Protein AF-A0A3C1X5C8-F1 (afdb_monomer)

pLDDT: mean 91.18, std 11.71, range [39.94, 98.19]

Foldseek 3Di:
DPPPPVVVVLCVQCVVLQVCLVVLVLVVSLVSQVVSCVVVVVRDDDLVSLVSSLVSCVVVVVLLSNLVSLVVSCVPPVPPSLLSLLVNLLSQVVQQALVSSVVSLPPRDPPPDDPVSVVSNVVSPVSSVVCVVVVRHGDDRDD

Secondary structure (DSSP, 8-state):
--HHHHHHHHHHHHHHHHHHHHHT-HHHHHHHHHHHHHH-TT----HHHHHHHHHHHHHTT-HHHHHHHHHHHHHH-TTS-HHHHHHHHHHHHHTT-HHHHHHHHTT---TT--HHHHHHHHHHHHHHHHHHHTTPPPPPPP-

Radius of gyration: 16.92 Å; Cα contacts (8 Å, |Δi|>4): 139; chains: 1; bounding box: 48×32×42 Å

Nearest PDB structures (foldseek):
  5l0y-assembly6_F  TM=6.393E-01  e=3.421E-02  Thermochaetoides thermophila DSM 1495
  5l0w-assembly1_B  TM=6.324E-01  e=4.832E-02  Thermochaetoides thermophila
  6sn7-assembly1_D  TM=5.729E-01  e=1.744E-01  Escherichia coli
  7som-assembly1_H  TM=5.817E-01  e=4.454E-01  Chlamydomonas reinhardtii
  7som-assembly1_I  TM=5.672E-01  e=1.319E+00  Chlamydomonas reinhardtii

Mean predicted aligned error: 5.02 Å

Sequence (143 aa):
EEEGRGRSSRSKLLKPINDLIDQGDVLTAADELLTLRLEHSSLRPNEERTRKLALGLLRADAWDQAEIWLQEFIDHYPQENRWARIRLAQLLLQNGRPRAALLQLKGLSTEGLAEGLLKVARKVLQDAQEQRRQGIEDAEPFD

Structure (mmCIF, N/CA/C/O backbone):
data_AF-A0A3C1X5C8-F1
#
_entry.id   AF-A0A3C1X5C8-F1
#
loop_
_atom_site.group_PDB
_atom_site.id
_atom_site.type_symbol
_atom_site.label_atom_id
_atom_site.label_alt_id
_atom_site.label_comp_id
_atom_site.label_asym_id
_atom_site.label_entity_id
_atom_site.label_seq_id
_atom_site.pdbx_PDB_ins_code
_atom_site.Cartn_x
_atom_site.Cartn_y
_atom_site.Cartn_z
_atom_site.occupancy
_atom_site.B_iso_or_equiv
_atom_site.auth_seq_id
_atom_site.auth_comp_id
_atom_site.auth_asym_id
_atom_site.auth_atom_id
_atom_site.pdbx_PDB_model_num
ATOM 1 N N . GLU A 1 1 ? 34.943 14.442 -10.318 1.00 39.94 1 GLU A N 1
ATOM 2 C CA . GLU A 1 1 ? 34.048 14.194 -11.473 1.00 39.94 1 GLU A CA 1
ATOM 3 C C . GLU A 1 1 ? 33.535 12.740 -11.495 1.00 39.94 1 GLU A C 1
ATOM 5 O O . GLU A 1 1 ? 33.720 12.035 -12.479 1.00 39.94 1 GLU A O 1
ATOM 10 N N . GLU A 1 2 ? 32.869 12.259 -10.434 1.00 43.28 2 GLU A N 1
ATOM 11 C CA . GLU A 1 2 ? 32.392 10.854 -10.357 1.00 43.28 2 GLU A CA 1
ATOM 12 C C . GLU A 1 2 ? 30.861 10.684 -10.428 1.00 43.28 2 GLU A C 1
ATOM 14 O O . GLU A 1 2 ? 30.370 9.586 -10.683 1.00 43.28 2 GLU A O 1
ATOM 19 N N . GLU A 1 3 ? 30.074 11.758 -10.312 1.00 45.38 3 GLU A N 1
ATOM 20 C CA . GLU A 1 3 ? 28.602 11.664 -10.266 1.00 45.38 3 GLU A CA 1
ATOM 21 C C . GLU A 1 3 ? 27.940 11.297 -11.612 1.00 45.38 3 GLU A C 1
ATOM 23 O O . GLU A 1 3 ? 26.796 10.833 -11.649 1.00 45.38 3 GLU A O 1
ATOM 28 N N . GLY A 1 4 ? 28.648 11.461 -12.736 1.00 43.66 4 GLY A N 1
ATOM 29 C CA . GLY A 1 4 ? 28.104 11.230 -14.081 1.00 43.66 4 GLY A CA 1
ATOM 30 C C . GLY A 1 4 ? 28.047 9.758 -14.512 1.00 43.66 4 GLY A C 1
ATOM 31 O O . GLY A 1 4 ? 27.119 9.354 -15.217 1.00 43.66 4 GLY A O 1
ATOM 32 N N . ARG A 1 5 ? 29.003 8.923 -14.075 1.00 49.00 5 ARG A N 1
ATOM 33 C CA . ARG A 1 5 ? 29.091 7.512 -14.510 1.00 49.00 5 ARG A CA 1
ATOM 34 C C . ARG A 1 5 ? 28.075 6.611 -13.796 1.00 49.00 5 ARG A C 1
ATOM 36 O O . ARG A 1 5 ? 27.454 5.768 -14.442 1.00 49.00 5 ARG A O 1
ATOM 43 N N . GLY A 1 6 ? 27.832 6.840 -12.502 1.00 55.91 6 GLY A N 1
ATOM 44 C CA . GLY A 1 6 ? 26.876 6.057 -11.704 1.00 55.91 6 GLY A CA 1
ATOM 45 C C . GLY A 1 6 ? 25.410 6.264 -12.108 1.00 55.91 6 GLY A C 1
ATOM 46 O O . GLY A 1 6 ? 24.648 5.301 -12.195 1.00 55.91 6 GLY A O 1
ATOM 47 N N . ARG A 1 7 ? 25.013 7.502 -12.442 1.00 58.03 7 ARG A N 1
ATOM 48 C CA . ARG A 1 7 ? 23.642 7.819 -12.894 1.00 58.03 7 ARG A CA 1
ATOM 49 C C . ARG A 1 7 ? 23.297 7.170 -14.236 1.00 58.03 7 ARG A C 1
ATOM 51 O O . ARG A 1 7 ? 22.191 6.659 -14.397 1.00 58.03 7 ARG A O 1
ATOM 58 N N . SER A 1 8 ? 24.250 7.148 -15.172 1.00 61.81 8 SER A N 1
ATOM 59 C CA . SER A 1 8 ? 24.084 6.496 -16.479 1.00 61.81 8 SER A CA 1
ATOM 60 C C . SER A 1 8 ? 23.922 4.978 -16.343 1.00 61.81 8 SER A C 1
ATOM 62 O O . SER A 1 8 ? 23.053 4.397 -16.988 1.00 61.81 8 SER A O 1
ATOM 64 N N . SER A 1 9 ? 24.689 4.342 -15.450 1.00 79.19 9 SER A N 1
ATOM 65 C CA . SER A 1 9 ? 24.570 2.901 -15.184 1.00 79.19 9 SER A CA 1
ATOM 66 C C . SER A 1 9 ? 23.234 2.546 -14.522 1.00 79.19 9 SER A C 1
ATOM 68 O O . SER A 1 9 ? 22.499 1.695 -15.015 1.00 79.19 9 SER A O 1
ATOM 70 N N . ARG A 1 10 ? 22.841 3.281 -13.474 1.00 80.44 10 ARG A N 1
ATOM 71 C CA . ARG A 1 10 ? 21.569 3.062 -12.767 1.00 80.44 10 ARG A CA 1
ATOM 72 C C . ARG A 1 10 ? 20.350 3.230 -13.673 1.00 80.44 10 ARG A C 1
ATOM 74 O O . ARG A 1 10 ? 19.419 2.437 -13.593 1.00 80.44 10 ARG A O 1
ATOM 81 N N . SER A 1 11 ? 20.353 4.254 -14.527 1.00 83.06 11 SER A N 1
ATOM 82 C CA . SER A 1 11 ? 19.270 4.490 -15.489 1.00 83.06 11 SER A CA 1
ATOM 83 C C . SER A 1 11 ? 19.126 3.329 -16.477 1.00 83.06 11 SER A C 1
ATOM 85 O O . SER A 1 11 ? 18.012 2.897 -16.757 1.00 83.06 11 SER A O 1
ATOM 87 N N . LYS A 1 12 ? 20.248 2.766 -16.949 1.00 90.06 12 LYS A N 1
ATOM 88 C CA . LYS A 1 12 ? 20.245 1.583 -17.823 1.00 90.06 12 LYS A CA 1
ATOM 89 C C . LYS A 1 12 ? 19.713 0.342 -17.110 1.00 90.06 12 LYS A C 1
ATOM 91 O O . LYS A 1 12 ? 18.898 -0.361 -17.691 1.00 90.06 12 LYS A O 1
ATOM 96 N N . LEU A 1 13 ? 20.134 0.114 -15.866 1.00 92.44 13 LEU A N 1
ATOM 97 C CA . LEU A 1 13 ? 19.694 -1.023 -15.050 1.00 92.44 13 LEU A CA 1
ATOM 98 C C . LEU A 1 13 ? 18.200 -0.955 -14.704 1.00 92.44 13 LEU A C 1
ATOM 100 O O . LEU A 1 13 ? 17.520 -1.969 -14.720 1.00 92.44 13 LEU A O 1
ATOM 104 N N . LEU A 1 14 ? 17.669 0.242 -14.437 1.00 93.81 14 LEU A N 1
ATOM 105 C CA . LEU A 1 14 ? 16.242 0.442 -14.161 1.00 93.81 14 LEU A CA 1
ATOM 106 C C . LEU A 1 14 ? 15.368 0.449 -15.412 1.00 93.81 14 LEU A C 1
ATOM 108 O O . LEU A 1 14 ? 14.151 0.404 -15.280 1.00 93.81 14 LEU A O 1
ATOM 112 N N . LYS A 1 15 ? 15.942 0.574 -16.613 1.00 94.88 15 LYS A N 1
ATOM 113 C CA . LYS A 1 15 ? 15.151 0.731 -17.835 1.00 94.88 15 LYS A CA 1
ATOM 114 C C . LYS A 1 15 ? 14.170 -0.436 -18.057 1.00 94.88 15 LYS A C 1
ATOM 116 O O . LYS A 1 15 ? 12.997 -0.127 -18.228 1.00 94.88 15 LYS A O 1
ATOM 121 N N . PRO A 1 16 ? 14.576 -1.719 -17.975 1.00 95.31 16 PRO A N 1
ATOM 122 C CA . PRO A 1 16 ? 13.645 -2.838 -18.148 1.00 95.31 16 PRO A CA 1
ATOM 123 C C . PRO A 1 16 ? 12.508 -2.814 -17.118 1.00 95.31 16 PRO A C 1
ATOM 125 O O . PRO A 1 16 ? 11.342 -2.897 -17.483 1.00 95.31 16 PRO A O 1
ATOM 128 N N . ILE A 1 17 ? 12.843 -2.565 -15.848 1.00 96.75 17 ILE A N 1
ATOM 129 C CA . ILE A 1 17 ? 11.868 -2.444 -14.754 1.00 96.75 17 ILE A CA 1
ATOM 130 C C . ILE A 1 17 ? 10.869 -1.317 -15.020 1.00 96.75 17 ILE A C 1
ATOM 132 O O . ILE A 1 17 ? 9.664 -1.470 -14.848 1.00 96.75 17 ILE A O 1
ATOM 136 N N . ASN A 1 18 ? 11.370 -0.161 -15.448 1.00 96.25 18 ASN A N 1
ATOM 137 C CA . ASN A 1 18 ? 10.543 0.993 -15.762 1.00 96.25 18 ASN A CA 1
ATOM 138 C C . ASN A 1 18 ? 9.593 0.701 -16.928 1.00 96.25 18 ASN A C 1
ATOM 140 O O . ASN A 1 18 ? 8.435 1.103 -16.861 1.00 96.25 18 ASN A O 1
ATOM 144 N N . ASP A 1 19 ? 10.070 -0.003 -17.955 1.00 97.06 19 ASP A N 1
ATOM 145 C CA . ASP A 1 19 ? 9.265 -0.386 -19.112 1.00 97.06 19 ASP A CA 1
ATOM 146 C C . ASP A 1 19 ? 8.141 -1.360 -18.700 1.00 97.06 19 ASP A C 1
ATOM 148 O O . ASP A 1 19 ? 7.007 -1.183 -19.143 1.00 97.06 19 ASP A O 1
ATOM 152 N N . LEU A 1 20 ? 8.408 -2.313 -17.795 1.00 97.81 20 LEU A N 1
ATOM 153 C CA . LEU A 1 20 ? 7.389 -3.207 -17.218 1.00 97.81 20 LEU A CA 1
ATOM 154 C C . LEU A 1 20 ? 6.332 -2.435 -16.411 1.00 97.81 20 LEU A C 1
ATOM 156 O O . LEU A 1 20 ? 5.131 -2.612 -16.622 1.00 97.81 20 LEU A O 1
ATOM 160 N N . ILE A 1 21 ? 6.763 -1.511 -15.541 1.00 96.88 21 ILE A N 1
ATOM 161 C CA . ILE A 1 21 ? 5.854 -0.644 -14.766 1.00 96.88 21 ILE A CA 1
ATOM 162 C C . ILE A 1 21 ? 4.961 0.175 -15.701 1.00 96.88 21 ILE A C 1
ATOM 164 O O . ILE A 1 21 ? 3.756 0.288 -15.469 1.00 96.88 21 ILE A O 1
ATOM 168 N N . ASP A 1 22 ? 5.543 0.763 -16.747 1.00 95.19 22 ASP A N 1
ATOM 169 C CA . ASP A 1 22 ? 4.820 1.610 -17.694 1.00 95.19 22 ASP A CA 1
ATOM 170 C C . ASP A 1 22 ? 3.852 0.786 -18.580 1.00 95.19 22 ASP A C 1
ATOM 172 O O . ASP A 1 22 ? 2.817 1.311 -18.994 1.00 95.19 22 ASP A O 1
ATOM 176 N N . GLN A 1 23 ? 4.120 -0.509 -18.801 1.00 96.25 23 GLN A N 1
ATOM 177 C CA . GLN A 1 23 ? 3.212 -1.465 -19.462 1.00 96.25 23 GLN A CA 1
ATOM 178 C C . GLN A 1 23 ? 2.120 -2.025 -18.534 1.00 96.25 23 GLN A C 1
ATOM 180 O O . GLN A 1 23 ? 1.134 -2.584 -19.013 1.00 96.25 23 GLN A O 1
ATOM 185 N N . GLY A 1 24 ? 2.265 -1.850 -17.219 1.00 95.00 24 GLY A N 1
ATOM 186 C CA . GLY A 1 24 ? 1.343 -2.375 -16.213 1.00 95.00 24 GLY A CA 1
ATOM 187 C C . GLY A 1 24 ? 1.653 -3.800 -15.750 1.00 95.00 24 GLY A C 1
ATOM 188 O O . GLY A 1 24 ? 0.896 -4.329 -14.936 1.00 95.00 24 GLY A O 1
ATOM 189 N N . ASP A 1 25 ? 2.763 -4.396 -16.198 1.00 97.00 25 ASP A N 1
ATOM 190 C CA . ASP A 1 25 ? 3.255 -5.684 -15.699 1.00 97.00 25 ASP A CA 1
ATOM 191 C C . ASP A 1 25 ? 3.998 -5.498 -14.368 1.00 97.00 25 ASP A C 1
ATOM 193 O O . ASP A 1 25 ? 5.221 -5.571 -14.244 1.00 97.00 25 ASP A O 1
ATOM 197 N N . VAL A 1 26 ? 3.218 -5.134 -13.358 1.00 96.94 26 VAL A N 1
ATOM 198 C CA . VAL A 1 26 ? 3.711 -4.710 -12.046 1.00 96.94 26 VAL A CA 1
ATOM 199 C C . VAL A 1 26 ? 4.208 -5.860 -11.179 1.00 96.94 26 VAL A C 1
ATOM 201 O O . VAL A 1 26 ? 5.048 -5.622 -10.316 1.00 96.94 26 VAL A O 1
ATOM 204 N N . LEU A 1 27 ? 3.725 -7.082 -11.413 1.00 97.19 27 LEU A N 1
ATOM 205 C CA . LEU A 1 27 ? 4.177 -8.272 -10.689 1.00 97.19 27 LEU A CA 1
ATOM 206 C C . LEU A 1 27 ? 5.602 -8.618 -11.114 1.00 97.19 27 LEU A C 1
ATOM 208 O O . LEU A 1 27 ? 6.507 -8.646 -10.283 1.00 97.19 27 LEU A O 1
ATOM 212 N N . THR A 1 28 ? 5.832 -8.754 -12.423 1.00 97.44 28 THR A N 1
ATOM 213 C CA . THR A 1 28 ? 7.175 -9.014 -12.945 1.00 97.44 28 THR A CA 1
ATOM 214 C C . THR A 1 28 ? 8.116 -7.848 -12.659 1.00 97.44 28 THR A C 1
ATOM 216 O O . THR A 1 28 ? 9.255 -8.074 -12.258 1.00 97.44 28 THR A O 1
ATOM 219 N N . ALA A 1 29 ? 7.645 -6.599 -12.759 1.00 97.25 29 ALA A N 1
ATOM 220 C CA . ALA A 1 29 ? 8.462 -5.445 -12.388 1.00 97.25 29 ALA A CA 1
ATOM 221 C C . ALA A 1 29 ? 8.952 -5.498 -10.932 1.00 97.25 29 ALA A C 1
ATOM 223 O O . ALA A 1 29 ? 10.104 -5.153 -10.666 1.00 97.25 29 ALA A O 1
ATOM 224 N N . ALA A 1 30 ? 8.090 -5.888 -9.989 1.00 95.88 30 ALA A N 1
ATOM 225 C CA . ALA A 1 30 ? 8.453 -5.983 -8.581 1.00 95.88 30 ALA A CA 1
ATOM 226 C C . ALA A 1 30 ? 9.464 -7.110 -8.329 1.00 95.88 30 ALA A C 1
ATOM 228 O O . ALA A 1 30 ? 10.486 -6.864 -7.684 1.00 95.88 30 ALA A O 1
ATOM 229 N N . ASP A 1 31 ? 9.227 -8.299 -8.887 1.00 95.19 31 ASP A N 1
ATOM 230 C CA . ASP A 1 31 ? 10.111 -9.458 -8.725 1.00 95.19 31 ASP A CA 1
ATOM 231 C C . ASP A 1 31 ? 11.499 -9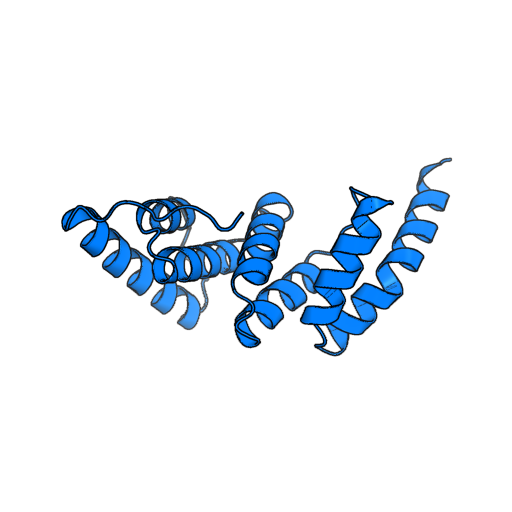.206 -9.340 1.00 95.19 31 ASP A C 1
ATOM 233 O O . ASP A 1 31 ? 12.536 -9.438 -8.704 1.00 95.19 31 ASP A O 1
ATOM 237 N N . GLU A 1 32 ? 11.550 -8.665 -10.561 1.00 95.56 32 GLU A N 1
ATOM 238 C CA . GLU A 1 32 ? 12.816 -8.332 -11.217 1.00 95.56 32 GLU A CA 1
ATOM 239 C C . GLU A 1 32 ? 13.567 -7.222 -10.474 1.00 95.56 32 GLU A C 1
ATOM 241 O O . GLU A 1 32 ? 14.792 -7.271 -10.354 1.00 95.56 32 GLU A O 1
ATOM 246 N N . LEU A 1 33 ? 12.858 -6.231 -9.927 1.00 95.00 33 LEU A N 1
ATOM 247 C CA . LEU A 1 33 ? 13.481 -5.157 -9.161 1.00 95.00 33 LEU A CA 1
ATOM 248 C C . LEU A 1 33 ? 14.058 -5.658 -7.833 1.00 95.00 33 LEU A C 1
ATOM 250 O O . LEU A 1 33 ? 15.152 -5.235 -7.454 1.00 95.00 33 LEU A O 1
ATOM 254 N N . LEU A 1 34 ? 13.368 -6.566 -7.139 1.00 92.12 34 LEU A N 1
ATOM 255 C CA . LEU A 1 34 ? 13.901 -7.231 -5.947 1.00 92.12 34 LEU A CA 1
ATOM 256 C C . LEU A 1 34 ? 15.148 -8.055 -6.283 1.00 92.12 34 LEU A C 1
ATOM 258 O O . LEU A 1 34 ? 16.166 -7.930 -5.603 1.00 92.12 34 LEU A O 1
ATOM 262 N N . THR A 1 35 ? 15.105 -8.815 -7.379 1.00 93.56 35 THR A N 1
ATOM 263 C CA . THR A 1 35 ? 16.249 -9.599 -7.872 1.00 93.56 35 THR A CA 1
ATOM 264 C C . THR A 1 35 ? 17.443 -8.697 -8.174 1.00 93.56 35 THR A C 1
ATOM 266 O O . THR A 1 35 ? 18.555 -8.935 -7.708 1.00 93.56 35 THR A O 1
ATOM 269 N N . LEU A 1 36 ? 17.208 -7.592 -8.881 1.00 93.19 36 LEU A N 1
ATOM 270 C CA . LEU A 1 36 ? 18.240 -6.620 -9.227 1.00 93.19 36 LEU A CA 1
ATOM 271 C C . LEU A 1 36 ? 18.841 -5.942 -7.985 1.00 93.19 36 LEU A C 1
ATOM 273 O O . LEU A 1 36 ? 20.021 -5.584 -7.969 1.00 93.19 36 LEU A O 1
ATOM 277 N N . ARG A 1 37 ? 18.054 -5.779 -6.918 1.00 92.81 37 ARG A N 1
ATOM 278 C CA . ARG A 1 37 ? 18.517 -5.226 -5.639 1.00 92.81 37 ARG A CA 1
ATOM 279 C C . ARG A 1 37 ? 19.417 -6.165 -4.844 1.00 92.81 37 ARG A C 1
ATOM 281 O O . ARG A 1 37 ? 20.137 -5.666 -3.982 1.00 92.81 37 ARG A O 1
ATOM 288 N N . LEU A 1 38 ? 19.447 -7.464 -5.150 1.00 91.56 38 LEU A N 1
ATOM 289 C CA . LEU A 1 38 ? 20.429 -8.381 -4.558 1.00 91.56 38 LEU A CA 1
ATOM 290 C C . LEU A 1 38 ? 21.862 -7.954 -4.905 1.00 91.56 38 LEU A C 1
ATOM 292 O O . LEU A 1 38 ? 22.756 -8.024 -4.066 1.00 91.56 38 LEU A O 1
ATOM 296 N N . GLU A 1 39 ? 22.064 -7.438 -6.119 1.00 91.31 39 GLU A N 1
ATOM 297 C CA . GLU A 1 39 ? 23.357 -6.930 -6.596 1.00 91.31 39 GLU A CA 1
ATOM 298 C C . GLU A 1 39 ? 23.484 -5.406 -6.431 1.00 91.31 39 GLU A C 1
ATOM 300 O O . GLU A 1 39 ? 24.581 -4.855 -6.288 1.00 91.31 39 GLU A O 1
ATOM 305 N N . HIS A 1 40 ? 22.352 -4.696 -6.438 1.00 90.69 40 HIS A N 1
ATOM 306 C CA . HIS A 1 40 ? 22.284 -3.237 -6.402 1.00 90.69 40 HIS A CA 1
ATOM 307 C C . HIS A 1 40 ? 21.275 -2.736 -5.360 1.00 90.69 40 HIS A C 1
ATOM 309 O O . HIS A 1 40 ? 20.257 -2.131 -5.693 1.00 90.69 40 HIS A O 1
ATOM 315 N N . SER A 1 41 ? 21.580 -2.934 -4.078 1.00 86.88 41 SER A N 1
ATOM 316 C CA . SER A 1 41 ? 20.658 -2.719 -2.944 1.00 86.88 41 SER A CA 1
ATOM 317 C C . SER A 1 41 ? 19.978 -1.346 -2.865 1.00 86.88 41 SER A C 1
ATOM 319 O O . SER A 1 41 ? 18.854 -1.238 -2.389 1.00 86.88 41 SER A O 1
ATOM 321 N N . SER A 1 42 ? 20.617 -0.280 -3.356 1.00 86.44 42 SER A N 1
ATOM 322 C CA . SER A 1 42 ? 20.051 1.081 -3.333 1.00 86.44 42 SER A CA 1
ATOM 323 C C . SER A 1 42 ? 19.213 1.437 -4.568 1.00 86.44 42 SER A C 1
ATOM 325 O O . SER A 1 42 ? 18.771 2.586 -4.723 1.00 86.44 42 SER A O 1
ATOM 327 N N . LEU A 1 43 ? 19.064 0.513 -5.518 1.00 91.06 43 LEU A N 1
ATOM 328 C CA . LEU A 1 43 ? 18.399 0.743 -6.794 1.00 91.06 43 LEU A CA 1
ATOM 329 C C . LEU A 1 43 ? 16.892 0.889 -6.575 1.00 91.06 43 LEU A C 1
ATOM 331 O O . LEU A 1 43 ? 16.276 0.119 -5.862 1.00 91.06 43 LEU A O 1
ATOM 335 N N . ARG A 1 44 ? 16.284 1.939 -7.115 1.00 89.81 44 ARG A N 1
ATOM 336 C CA . ARG A 1 44 ? 14.877 2.284 -6.881 1.00 89.81 44 ARG A CA 1
ATOM 337 C C . ARG A 1 44 ? 14.357 3.121 -8.043 1.00 89.81 44 ARG A C 1
ATOM 339 O O . ARG A 1 44 ? 15.127 3.989 -8.494 1.00 89.81 44 ARG A O 1
ATOM 346 N N . PRO A 1 45 ? 13.121 2.880 -8.511 1.00 92.50 45 PRO A N 1
ATOM 347 C CA . PRO A 1 45 ? 12.445 3.742 -9.466 1.00 92.50 45 PRO A CA 1
ATOM 348 C C . PRO A 1 45 ? 12.309 5.172 -8.929 1.00 92.50 45 PRO A C 1
ATOM 350 O O . PRO A 1 45 ? 12.633 5.473 -7.781 1.00 92.50 45 PRO A O 1
ATOM 353 N N . ASN A 1 46 ? 11.883 6.096 -9.784 1.00 92.69 46 ASN A N 1
ATOM 354 C CA . ASN A 1 46 ? 11.517 7.434 -9.325 1.00 92.69 46 AS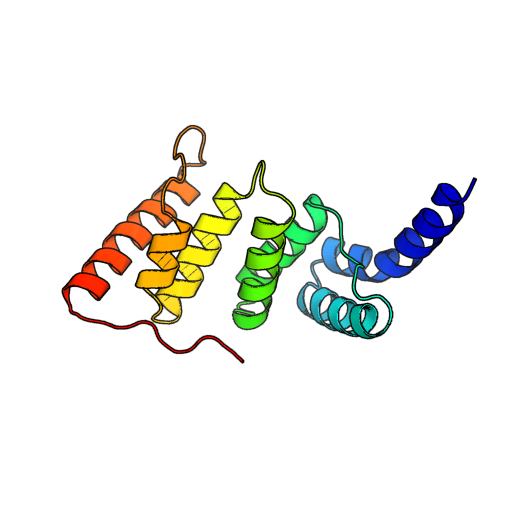N A CA 1
ATOM 355 C C . ASN A 1 46 ? 10.125 7.415 -8.668 1.00 92.69 46 ASN A C 1
ATOM 357 O O . ASN A 1 46 ? 9.397 6.433 -8.775 1.00 92.69 46 ASN A O 1
ATOM 361 N N . GLU A 1 47 ? 9.744 8.525 -8.036 1.00 94.12 47 GLU A N 1
ATOM 362 C CA . GLU A 1 47 ? 8.463 8.653 -7.330 1.00 94.12 47 GLU A CA 1
ATOM 363 C C . GLU A 1 47 ? 7.262 8.236 -8.192 1.00 94.12 47 GLU A C 1
ATOM 365 O O . GLU A 1 47 ? 6.440 7.426 -7.769 1.00 94.12 47 GLU A O 1
ATOM 370 N N . GLU A 1 48 ? 7.177 8.736 -9.428 1.00 94.44 48 GLU A N 1
ATOM 371 C CA . GLU A 1 48 ? 6.069 8.425 -10.335 1.00 94.44 48 GLU A CA 1
ATOM 372 C C . GLU A 1 48 ? 5.940 6.917 -10.588 1.00 94.44 48 GLU A C 1
ATOM 374 O O . GLU A 1 48 ? 4.839 6.366 -10.530 1.00 94.44 48 GLU A O 1
ATOM 379 N N . ARG A 1 49 ? 7.058 6.231 -10.836 1.00 95.50 49 ARG A N 1
ATOM 380 C CA . ARG A 1 49 ? 7.054 4.796 -11.126 1.00 95.50 49 ARG A CA 1
ATOM 381 C C . ARG A 1 49 ? 6.842 3.949 -9.886 1.00 95.50 49 ARG A C 1
ATOM 383 O O . ARG A 1 49 ? 6.070 3.002 -9.960 1.00 95.50 49 ARG A O 1
ATOM 390 N N . THR A 1 50 ? 7.416 4.318 -8.744 1.00 95.69 50 THR A N 1
ATOM 391 C CA . THR A 1 50 ? 7.116 3.653 -7.467 1.00 95.69 50 THR A CA 1
ATOM 392 C C . THR A 1 50 ? 5.626 3.775 -7.138 1.00 95.69 50 THR A C 1
ATOM 394 O O . THR A 1 50 ? 4.999 2.808 -6.712 1.00 95.69 50 THR A O 1
ATOM 397 N N . ARG A 1 51 ? 5.010 4.931 -7.425 1.00 95.94 51 ARG A N 1
ATOM 398 C CA . ARG A 1 51 ? 3.559 5.121 -7.300 1.00 95.94 51 ARG A CA 1
ATOM 399 C C . ARG A 1 51 ? 2.766 4.222 -8.247 1.00 95.94 51 ARG A C 1
ATOM 401 O O . ARG A 1 51 ? 1.801 3.605 -7.802 1.00 95.94 51 ARG A O 1
ATOM 408 N N . LYS A 1 52 ? 3.131 4.160 -9.535 1.00 96.69 52 LYS A N 1
ATOM 409 C CA . LYS A 1 52 ? 2.473 3.274 -10.515 1.00 96.69 52 LYS A CA 1
ATOM 410 C C . LYS A 1 52 ? 2.574 1.809 -10.091 1.00 96.69 52 LYS A C 1
ATOM 412 O O . LYS A 1 52 ? 1.558 1.124 -10.099 1.00 96.69 52 LYS A O 1
ATOM 417 N N . LEU A 1 53 ? 3.760 1.379 -9.662 1.00 97.44 53 LEU A N 1
ATOM 418 C CA . LEU A 1 53 ? 4.031 0.032 -9.169 1.00 97.44 53 LEU A CA 1
ATOM 419 C C . LEU A 1 53 ? 3.138 -0.310 -7.971 1.00 97.44 53 LEU A C 1
ATOM 421 O O . LEU A 1 53 ? 2.322 -1.221 -8.065 1.00 97.44 53 LEU A O 1
ATOM 425 N N . ALA A 1 54 ? 3.193 0.482 -6.895 1.00 96.94 54 ALA A N 1
ATOM 426 C CA . ALA A 1 54 ? 2.393 0.244 -5.691 1.00 96.94 54 ALA A CA 1
ATOM 427 C C . ALA A 1 54 ? 0.878 0.228 -5.976 1.00 96.94 54 ALA A C 1
ATOM 429 O O . ALA A 1 54 ? 0.151 -0.635 -5.488 1.00 96.94 54 ALA A O 1
ATOM 430 N N . LEU A 1 55 ? 0.379 1.162 -6.796 1.00 96.31 55 LEU A N 1
ATOM 431 C CA . LEU A 1 55 ? -1.038 1.195 -7.173 1.00 96.31 55 LEU A CA 1
ATOM 432 C C . LEU A 1 55 ? -1.441 0.033 -8.085 1.00 96.31 55 LEU A C 1
ATOM 434 O O . LEU A 1 55 ? -2.583 -0.414 -8.006 1.00 96.31 55 LEU A O 1
ATOM 438 N N . GLY A 1 56 ? -0.551 -0.421 -8.966 1.00 97.38 56 GLY A N 1
ATOM 439 C CA . GLY A 1 56 ? -0.797 -1.580 -9.813 1.00 97.38 56 GLY A CA 1
ATOM 440 C C . GLY A 1 56 ? -0.857 -2.864 -8.995 1.00 97.38 56 GLY A C 1
ATOM 441 O O . GLY A 1 56 ? -1.796 -3.631 -9.170 1.00 97.38 56 GLY A O 1
ATOM 442 N N . LEU A 1 57 ? 0.069 -3.056 -8.053 1.00 97.44 57 LEU A N 1
ATOM 443 C CA . LEU A 1 57 ? 0.079 -4.218 -7.158 1.00 97.44 57 LEU A CA 1
ATOM 444 C C . LEU A 1 57 ? -1.202 -4.305 -6.321 1.00 97.44 57 LEU A C 1
ATOM 446 O O . LEU A 1 57 ? -1.798 -5.372 -6.224 1.00 97.44 57 LEU A O 1
ATOM 450 N N . LEU A 1 58 ? -1.700 -3.167 -5.821 1.00 95.69 58 LEU A N 1
ATOM 451 C CA . LEU A 1 58 ? -3.008 -3.098 -5.154 1.00 95.69 58 LEU A CA 1
ATOM 452 C C . LEU A 1 58 ? -4.185 -3.497 -6.058 1.00 95.69 58 LEU A C 1
ATOM 454 O O . LEU A 1 58 ? -5.202 -3.949 -5.552 1.00 95.69 58 LEU A O 1
ATOM 458 N N . ARG A 1 59 ? -4.104 -3.254 -7.372 1.00 96.00 59 ARG A N 1
ATOM 459 C CA . ARG A 1 59 ? -5.158 -3.635 -8.334 1.00 96.00 59 ARG A CA 1
ATOM 460 C C . ARG A 1 59 ? -5.053 -5.091 -8.770 1.00 96.00 59 ARG A C 1
ATOM 462 O O . ARG A 1 59 ? -6.047 -5.646 -9.216 1.00 96.00 59 ARG A O 1
ATOM 469 N N . ALA A 1 60 ? -3.851 -5.651 -8.700 1.00 96.00 60 ALA A N 1
ATOM 470 C CA . ALA A 1 60 ? -3.564 -7.046 -8.991 1.00 96.00 60 ALA A CA 1
ATOM 471 C C . ALA A 1 60 ? -3.779 -7.955 -7.768 1.00 96.00 60 ALA A C 1
ATOM 473 O O . ALA A 1 60 ? -3.431 -9.129 -7.830 1.00 96.00 60 ALA A O 1
ATOM 474 N N . ASP A 1 61 ? -4.302 -7.411 -6.662 1.00 95.38 61 ASP A N 1
ATOM 475 C CA . ASP A 1 61 ? -4.495 -8.102 -5.384 1.00 95.38 61 ASP A CA 1
ATOM 476 C C . ASP A 1 61 ? -3.205 -8.750 -4.825 1.00 95.38 61 ASP A C 1
ATOM 478 O O . ASP A 1 61 ? -3.248 -9.689 -4.033 1.00 95.38 61 ASP A O 1
ATOM 482 N N . ALA A 1 62 ? -2.035 -8.226 -5.209 1.00 95.25 62 ALA A N 1
ATOM 483 C CA . ALA A 1 62 ? -0.727 -8.669 -4.726 1.00 95.25 62 ALA A CA 1
ATOM 484 C C . ALA A 1 62 ? -0.381 -7.961 -3.413 1.00 95.25 62 ALA A C 1
ATOM 486 O O . ALA A 1 62 ? 0.480 -7.081 -3.365 1.00 95.25 62 ALA A O 1
ATOM 487 N N . TRP A 1 63 ? -1.118 -8.310 -2.360 1.00 93.75 63 TRP A N 1
ATOM 488 C CA . TRP A 1 63 ? -1.138 -7.605 -1.077 1.00 93.75 63 TRP A CA 1
ATOM 489 C C . TRP A 1 63 ? 0.231 -7.486 -0.411 1.00 93.75 63 TRP A C 1
ATOM 491 O O . TRP A 1 63 ? 0.616 -6.378 -0.044 1.00 93.75 63 TRP A O 1
ATOM 501 N N . ASP A 1 64 ? 0.985 -8.579 -0.330 1.00 92.25 64 ASP A N 1
ATOM 502 C CA . ASP A 1 64 ? 2.280 -8.609 0.362 1.00 92.25 64 ASP A CA 1
ATOM 503 C C . ASP A 1 64 ? 3.284 -7.673 -0.322 1.00 92.25 64 ASP A C 1
ATOM 505 O O . ASP A 1 64 ? 3.914 -6.819 0.304 1.00 92.25 64 ASP A O 1
ATOM 509 N N . GLN A 1 65 ? 3.355 -7.744 -1.654 1.00 94.12 65 GLN A N 1
ATOM 510 C CA . GLN A 1 65 ? 4.203 -6.847 -2.431 1.00 94.12 65 GLN A CA 1
ATOM 511 C C . GLN A 1 65 ? 3.695 -5.401 -2.364 1.00 94.12 65 GLN A C 1
ATOM 513 O O . GLN A 1 65 ? 4.486 -4.469 -2.214 1.00 94.12 65 GLN A O 1
ATOM 518 N N . ALA A 1 66 ? 2.380 -5.184 -2.452 1.00 96.56 66 ALA A N 1
ATOM 519 C CA . ALA A 1 66 ? 1.797 -3.852 -2.354 1.00 96.56 66 ALA A CA 1
ATOM 520 C C . ALA A 1 66 ? 2.141 -3.184 -1.017 1.00 96.56 66 ALA A C 1
ATOM 522 O O . ALA A 1 66 ? 2.447 -1.993 -1.000 1.00 96.56 66 ALA A O 1
ATOM 523 N N . GLU A 1 67 ? 2.132 -3.935 0.084 1.00 96.06 67 GLU A N 1
ATOM 524 C CA . GLU A 1 67 ? 2.539 -3.446 1.399 1.00 96.06 67 GLU A CA 1
ATOM 525 C C . GLU A 1 67 ? 3.985 -2.945 1.399 1.00 96.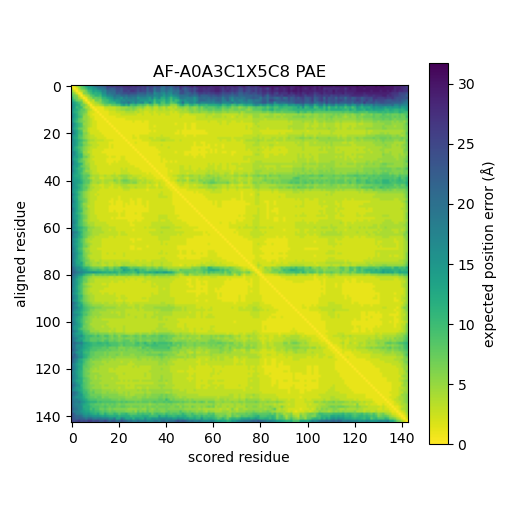06 67 GLU A C 1
ATOM 527 O O . GLU A 1 67 ? 4.225 -1.792 1.771 1.00 96.06 67 GLU A O 1
ATOM 532 N N . ILE A 1 68 ? 4.919 -3.765 0.902 1.00 94.19 68 ILE A N 1
ATOM 533 C CA . ILE A 1 68 ? 6.344 -3.421 0.787 1.00 94.19 68 IL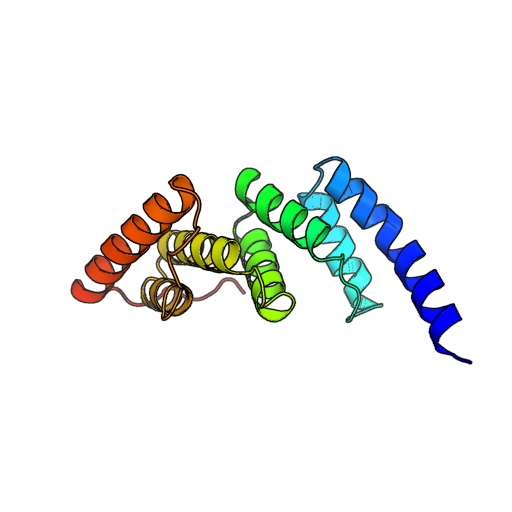E A CA 1
ATOM 534 C C . ILE A 1 68 ? 6.515 -2.122 -0.007 1.00 94.19 68 ILE A C 1
ATOM 536 O O . ILE A 1 68 ? 7.172 -1.181 0.444 1.00 94.19 68 ILE A O 1
ATOM 540 N N . TRP A 1 69 ? 5.880 -2.032 -1.177 1.00 95.69 69 TRP A N 1
ATOM 541 C CA . TRP A 1 69 ? 6.041 -0.886 -2.073 1.00 95.69 69 TRP A CA 1
ATOM 542 C C . TRP A 1 69 ? 5.339 0.383 -1.578 1.00 95.69 69 TRP A C 1
ATOM 544 O O . TRP A 1 69 ? 5.820 1.490 -1.834 1.00 95.69 69 TRP A O 1
ATOM 554 N N . LEU A 1 70 ? 4.228 0.261 -0.847 1.00 97.00 70 LEU A N 1
ATOM 555 C CA . LEU A 1 70 ? 3.592 1.396 -0.175 1.00 97.00 70 LEU A CA 1
ATOM 556 C C . LEU A 1 70 ? 4.469 1.929 0.959 1.00 97.00 70 LEU A C 1
ATOM 558 O O . LEU A 1 70 ? 4.616 3.148 1.076 1.00 97.00 70 LEU A O 1
ATOM 562 N N . GLN A 1 71 ? 5.056 1.041 1.764 1.00 95.31 71 GLN A N 1
ATOM 563 C CA . GLN A 1 71 ? 5.965 1.419 2.842 1.00 95.31 71 GLN A CA 1
ATOM 564 C C . GLN A 1 71 ? 7.214 2.109 2.277 1.00 95.31 71 GLN A C 1
ATOM 566 O O . GLN A 1 71 ? 7.539 3.223 2.686 1.00 95.31 71 GLN A O 1
ATOM 571 N N . GLU A 1 72 ?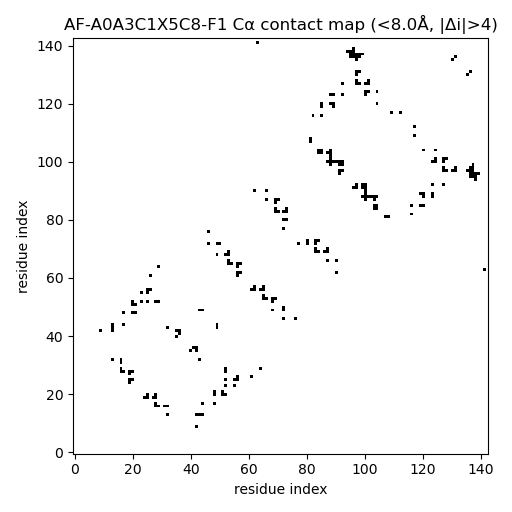 7.825 1.540 1.235 1.00 94.06 72 GLU A N 1
ATOM 572 C CA . GLU A 1 72 ? 8.963 2.163 0.556 1.00 94.06 72 GLU A CA 1
ATOM 573 C C . GLU A 1 72 ? 8.615 3.552 -0.004 1.00 94.06 72 GLU A C 1
ATOM 575 O O . GLU A 1 72 ? 9.403 4.497 0.112 1.00 94.06 72 GLU A O 1
ATOM 580 N N . PHE A 1 73 ? 7.420 3.710 -0.586 1.00 95.94 73 PHE A N 1
ATOM 581 C CA . PHE A 1 73 ? 6.974 5.009 -1.077 1.00 95.94 73 PHE A CA 1
ATOM 582 C C . PHE A 1 73 ? 6.891 6.041 0.057 1.00 95.94 73 PHE A C 1
ATOM 584 O O . PHE A 1 73 ? 7.331 7.182 -0.101 1.00 95.94 73 PHE A O 1
ATOM 591 N N . ILE A 1 74 ? 6.334 5.648 1.204 1.00 95.38 74 ILE A N 1
ATOM 592 C CA . ILE A 1 74 ? 6.177 6.513 2.378 1.00 95.38 74 ILE A CA 1
ATOM 593 C C . ILE A 1 74 ? 7.534 6.965 2.914 1.00 95.38 74 ILE A C 1
ATOM 595 O O . ILE A 1 74 ? 7.691 8.155 3.207 1.00 95.38 74 ILE A O 1
ATOM 599 N N . ASP A 1 75 ? 8.493 6.043 2.989 1.00 93.75 75 ASP A N 1
ATOM 600 C CA . ASP A 1 75 ? 9.817 6.275 3.567 1.00 93.75 75 ASP A CA 1
ATOM 601 C C . ASP A 1 75 ? 10.719 7.128 2.668 1.00 93.75 75 ASP A C 1
ATOM 603 O O . ASP A 1 75 ? 11.589 7.858 3.153 1.00 93.75 75 ASP A O 1
ATOM 607 N N . HIS A 1 76 ? 10.526 7.068 1.348 1.00 92.06 76 HIS A N 1
ATOM 608 C CA . HIS A 1 76 ? 11.394 7.754 0.388 1.00 92.06 76 HIS A CA 1
ATOM 609 C C . HIS A 1 76 ? 10.788 8.997 -0.268 1.00 92.06 76 HIS A C 1
ATOM 611 O O . HIS A 1 76 ? 11.551 9.831 -0.761 1.00 92.06 76 HIS A O 1
ATOM 617 N N . TYR A 1 77 ? 9.463 9.170 -0.235 1.00 90.75 77 TYR A N 1
ATOM 618 C CA . TYR A 1 77 ? 8.771 10.312 -0.848 1.00 90.75 77 TYR A CA 1
ATOM 619 C C . TYR A 1 77 ? 7.811 10.997 0.143 1.00 90.75 77 TYR A C 1
ATOM 621 O O . TYR A 1 77 ? 6.592 10.996 -0.047 1.00 90.75 77 TYR A O 1
ATOM 629 N N . PRO A 1 78 ? 8.328 11.627 1.217 1.00 84.12 78 PRO A N 1
ATOM 630 C CA . PRO A 1 78 ? 7.504 12.110 2.327 1.00 84.12 78 PRO A CA 1
ATOM 631 C C . PRO A 1 78 ? 6.584 13.289 1.982 1.00 84.12 78 PRO A C 1
ATOM 633 O O . PRO A 1 78 ? 5.639 13.556 2.721 1.00 84.12 78 PRO A O 1
ATOM 636 N N . GLN A 1 79 ? 6.845 14.005 0.884 1.00 81.50 79 GLN A N 1
ATOM 637 C CA . GLN A 1 79 ? 6.100 15.219 0.536 1.00 81.50 79 GLN A CA 1
ATOM 638 C C . GLN A 1 79 ? 4.672 14.921 0.048 1.00 81.50 79 GLN A C 1
ATOM 640 O O . GLN A 1 79 ? 3.753 15.662 0.383 1.00 81.50 79 GLN A O 1
ATOM 645 N N . GLU A 1 80 ? 4.456 13.808 -0.663 1.00 80.31 80 GLU A N 1
ATOM 646 C CA . GLU A 1 80 ? 3.147 13.435 -1.228 1.00 80.31 80 GLU A CA 1
ATOM 647 C C . GLU A 1 80 ? 2.745 11.983 -0.904 1.00 80.31 80 GLU A C 1
ATOM 649 O O . GLU A 1 80 ? 2.080 11.295 -1.682 1.00 80.31 80 GLU A O 1
ATOM 654 N N . ASN A 1 81 ? 3.096 11.498 0.291 1.00 92.19 81 ASN A N 1
ATOM 655 C CA . ASN A 1 81 ? 2.787 10.127 0.716 1.00 92.19 81 ASN A CA 1
ATOM 656 C C . ASN A 1 81 ? 1.389 9.930 1.327 1.00 92.19 81 ASN A C 1
ATOM 658 O O . ASN A 1 81 ? 1.043 8.811 1.699 1.00 92.19 81 ASN A O 1
ATOM 662 N N . ARG A 1 82 ? 0.552 10.975 1.422 1.00 94.56 82 ARG A N 1
ATOM 663 C CA . ARG A 1 82 ? -0.776 10.891 2.071 1.00 94.56 82 ARG A CA 1
ATOM 664 C C . ARG A 1 82 ? -1.650 9.787 1.476 1.00 94.56 82 ARG A C 1
ATOM 666 O O . ARG A 1 82 ? -2.281 9.032 2.209 1.00 94.56 82 ARG A O 1
ATOM 673 N N . TRP A 1 83 ? -1.670 9.669 0.148 1.00 95.06 83 TRP A N 1
ATOM 674 C CA . TRP A 1 83 ? -2.425 8.613 -0.529 1.00 95.06 83 TRP A CA 1
ATOM 675 C C . TRP A 1 83 ? -1.874 7.219 -0.185 1.00 95.06 83 TRP A C 1
ATOM 677 O O . TRP A 1 83 ? -2.665 6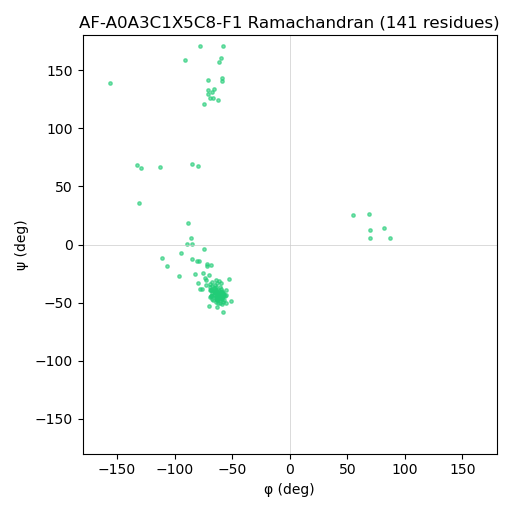.306 0.042 1.00 95.06 83 TRP A O 1
ATOM 687 N N . ALA A 1 84 ? -0.547 7.071 -0.104 1.00 96.94 84 ALA A N 1
ATOM 688 C CA . ALA A 1 84 ? 0.118 5.809 0.201 1.00 96.94 84 ALA A CA 1
ATOM 689 C C . ALA A 1 84 ? -0.158 5.393 1.647 1.00 96.94 84 ALA A C 1
ATOM 691 O O . ALA A 1 84 ? -0.575 4.267 1.879 1.00 96.94 84 ALA A O 1
ATOM 692 N N . ARG A 1 85 ? -0.070 6.330 2.602 1.00 97.44 85 ARG A N 1
ATOM 693 C CA . ARG A 1 85 ? -0.427 6.105 4.013 1.00 97.44 85 ARG A CA 1
ATOM 694 C C . ARG A 1 85 ? -1.873 5.639 4.178 1.00 97.44 85 ARG A C 1
ATOM 696 O O . ARG A 1 85 ? -2.130 4.709 4.930 1.00 97.44 85 ARG A O 1
ATOM 703 N N . ILE A 1 86 ? -2.821 6.245 3.455 1.00 97.69 86 ILE A N 1
ATOM 704 C CA . ILE A 1 86 ? -4.237 5.836 3.495 1.00 97.69 86 ILE A CA 1
ATOM 705 C C . ILE A 1 86 ? -4.425 4.427 2.922 1.00 97.69 86 ILE A C 1
ATOM 707 O O . ILE A 1 86 ? -5.165 3.630 3.497 1.00 97.69 86 ILE A O 1
ATOM 711 N N . ARG A 1 87 ? -3.773 4.108 1.798 1.00 97.50 87 ARG A N 1
ATOM 712 C CA . ARG A 1 87 ? -3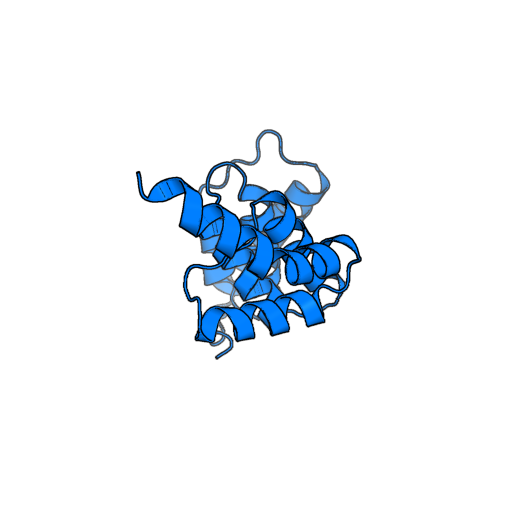.860 2.775 1.183 1.00 97.50 87 ARG A CA 1
ATOM 713 C C . ARG A 1 87 ? -3.175 1.703 2.019 1.00 97.50 87 ARG A C 1
ATOM 715 O O . ARG A 1 87 ? -3.743 0.631 2.176 1.00 97.50 87 ARG A O 1
ATOM 722 N N . LEU A 1 88 ? -2.030 2.018 2.614 1.00 97.88 88 LEU A N 1
ATOM 723 C CA . LEU A 1 88 ? -1.350 1.131 3.546 1.00 97.88 88 LEU A CA 1
ATOM 724 C C . LEU A 1 88 ? -2.216 0.892 4.783 1.00 97.88 88 LEU A C 1
ATOM 726 O O . LEU A 1 88 ? -2.417 -0.249 5.166 1.00 97.88 88 LEU A O 1
ATOM 730 N N . ALA A 1 89 ? -2.824 1.934 5.356 1.00 97.94 89 ALA A N 1
ATOM 731 C CA . ALA A 1 89 ? -3.758 1.773 6.469 1.00 97.94 89 ALA A CA 1
ATOM 732 C C . ALA A 1 89 ? -4.939 0.855 6.116 1.00 97.94 89 ALA A C 1
ATOM 734 O O . ALA A 1 89 ? -5.337 0.018 6.922 1.00 97.94 89 ALA A O 1
ATOM 735 N N . GLN A 1 90 ? -5.493 1.006 4.908 1.00 97.75 90 GLN A N 1
ATOM 736 C CA . GLN A 1 90 ? -6.558 0.140 4.410 1.00 97.75 90 GLN A CA 1
ATOM 737 C C . GLN A 1 90 ? -6.102 -1.321 4.333 1.00 97.75 90 GLN A C 1
ATOM 739 O O . GLN A 1 90 ? -6.810 -2.195 4.825 1.00 97.75 90 GLN A O 1
ATOM 744 N N . LEU A 1 91 ? -4.926 -1.562 3.754 1.00 97.12 91 LEU A N 1
ATOM 745 C CA . LEU A 1 91 ? -4.348 -2.893 3.600 1.00 97.12 91 LEU A CA 1
ATOM 746 C C . LEU A 1 91 ? -4.049 -3.549 4.956 1.00 97.12 91 LEU A C 1
ATOM 748 O O . LEU A 1 91 ? -4.472 -4.671 5.214 1.00 97.12 91 LEU A O 1
ATOM 752 N N . LEU A 1 92 ? -3.403 -2.818 5.868 1.00 97.06 92 LEU A N 1
ATOM 753 C CA . LEU A 1 92 ? -3.111 -3.275 7.229 1.00 97.06 92 LEU A CA 1
ATOM 754 C C . LEU A 1 92 ? -4.389 -3.687 7.968 1.00 97.06 92 LEU A C 1
ATOM 756 O O . LEU A 1 92 ? -4.432 -4.742 8.594 1.00 97.06 92 LEU A O 1
ATOM 760 N N . LEU A 1 93 ? -5.452 -2.888 7.857 1.00 96.94 93 LEU A N 1
ATOM 761 C CA . LEU A 1 93 ? -6.735 -3.205 8.478 1.00 96.94 93 LEU A CA 1
ATOM 762 C C . LEU A 1 93 ? -7.380 -4.463 7.877 1.00 96.94 93 LEU A C 1
ATOM 764 O O . LEU A 1 93 ? -7.921 -5.276 8.624 1.00 96.94 93 LEU A O 1
ATOM 768 N N . GLN A 1 94 ? -7.323 -4.636 6.552 1.00 94.69 94 GLN A N 1
ATOM 769 C CA . GLN A 1 94 ? -7.799 -5.858 5.886 1.00 94.69 94 GLN A CA 1
ATOM 770 C C . GLN A 1 94 ? -7.048 -7.098 6.380 1.00 94.69 94 GLN A C 1
ATOM 772 O O . GLN A 1 94 ? -7.648 -8.157 6.533 1.00 94.69 94 GLN A O 1
ATOM 777 N N . ASN A 1 95 ? -5.773 -6.923 6.716 1.00 93.38 95 ASN A N 1
ATOM 778 C CA . ASN A 1 95 ? -4.894 -7.958 7.245 1.00 93.38 95 ASN A CA 1
ATOM 779 C C . ASN A 1 95 ? -4.958 -8.083 8.778 1.00 93.38 95 ASN A C 1
ATOM 781 O O . ASN A 1 95 ? -4.043 -8.626 9.386 1.00 93.38 95 ASN A O 1
ATOM 785 N N . GLY A 1 96 ? -6.006 -7.558 9.424 1.00 95.06 96 GLY A N 1
ATOM 786 C CA . GLY A 1 96 ? -6.210 -7.710 10.867 1.00 95.06 96 GLY A CA 1
ATOM 787 C C . GLY A 1 96 ? -5.198 -6.952 11.729 1.00 95.06 96 GLY A C 1
ATOM 788 O O . GLY A 1 96 ? -4.944 -7.353 12.860 1.00 95.06 96 GLY A O 1
ATOM 789 N N . ARG A 1 97 ? -4.609 -5.863 11.219 1.00 97.00 97 ARG A N 1
ATOM 790 C CA . ARG A 1 97 ? -3.640 -5.015 11.939 1.00 97.00 97 ARG A CA 1
ATOM 791 C C . ARG A 1 97 ? -4.203 -3.613 12.218 1.00 97.00 97 ARG A C 1
ATOM 793 O O . ARG A 1 97 ? -3.748 -2.621 11.631 1.00 97.00 97 ARG A O 1
ATOM 800 N N . PRO A 1 98 ? -5.236 -3.489 13.078 1.00 97.31 98 PRO A N 1
ATOM 801 C CA . PRO A 1 98 ? -5.916 -2.221 13.331 1.00 97.31 98 PRO A CA 1
ATOM 802 C C . PRO A 1 98 ? -5.028 -1.155 13.993 1.00 97.31 98 PRO A C 1
ATOM 804 O O . PRO A 1 98 ? -5.175 0.031 13.687 1.00 97.31 98 PRO A O 1
ATOM 807 N N . ARG A 1 99 ? -4.098 -1.511 14.889 1.00 96.81 99 ARG A N 1
ATOM 808 C CA . ARG A 1 99 ? -3.203 -0.535 15.538 1.00 96.81 99 ARG A CA 1
ATOM 809 C C . ARG A 1 99 ? -2.217 0.028 14.516 1.00 96.81 99 ARG A C 1
ATOM 811 O O . ARG A 1 99 ? -2.081 1.252 14.441 1.00 96.81 99 ARG A O 1
ATOM 818 N N . ALA A 1 100 ? -1.610 -0.819 13.687 1.00 96.69 100 ALA A N 1
ATOM 819 C CA . ALA A 1 100 ? -0.754 -0.393 12.584 1.00 96.69 100 ALA A CA 1
ATOM 820 C C . ALA A 1 100 ? -1.508 0.513 11.592 1.00 96.69 100 ALA A C 1
ATOM 822 O O . ALA A 1 100 ? -1.010 1.582 11.228 1.00 96.69 100 ALA A O 1
ATOM 823 N N . ALA A 1 101 ? -2.749 0.164 11.234 1.00 97.44 101 ALA A N 1
ATOM 824 C CA . ALA A 1 101 ? -3.590 1.005 10.381 1.00 97.44 101 ALA A CA 1
ATOM 825 C C . ALA A 1 101 ? -3.816 2.409 10.978 1.00 97.44 101 ALA A C 1
ATOM 827 O O . ALA A 1 101 ? -3.672 3.424 10.289 1.00 97.44 101 ALA A O 1
ATOM 828 N N . LEU A 1 102 ? -4.110 2.496 12.281 1.00 97.44 102 LEU A N 1
ATOM 829 C CA . LEU A 1 102 ? -4.278 3.775 12.979 1.00 97.44 102 LEU A CA 1
ATOM 830 C C . LEU A 1 102 ? -2.988 4.602 13.021 1.00 97.44 102 LEU A C 1
ATOM 832 O O . LEU A 1 102 ? -3.051 5.829 12.906 1.00 97.44 102 LEU A O 1
ATOM 836 N N . LEU A 1 103 ? -1.824 3.961 13.168 1.00 96.81 103 LEU A N 1
ATOM 837 C CA . LEU A 1 103 ? -0.532 4.652 13.129 1.00 96.81 103 LEU A CA 1
ATOM 838 C C . LEU A 1 103 ? -0.303 5.321 11.772 1.00 96.81 103 LEU A C 1
ATOM 840 O O . LEU A 1 103 ? 0.097 6.486 11.729 1.00 96.81 103 LEU A O 1
ATOM 844 N N . GLN A 1 104 ? -0.651 4.644 10.677 1.00 96.75 104 GLN A N 1
ATOM 845 C CA . GLN A 1 104 ? -0.518 5.212 9.337 1.00 96.75 104 GLN A CA 1
ATOM 846 C C . GLN A 1 104 ? -1.399 6.448 9.126 1.00 96.75 104 GLN A C 1
ATOM 848 O O . GLN A 1 104 ? -0.969 7.392 8.464 1.00 96.75 104 GLN A O 1
ATOM 853 N N . LEU A 1 105 ? -2.582 6.516 9.743 1.00 96.25 105 LEU A N 1
ATOM 854 C CA . LEU A 1 105 ? -3.477 7.680 9.647 1.00 96.25 105 LEU A CA 1
ATOM 855 C C . LEU A 1 105 ? -3.159 8.801 10.653 1.00 96.25 105 LEU A C 1
ATOM 857 O O . LEU A 1 105 ? -3.670 9.917 10.522 1.00 96.25 105 LEU A O 1
ATOM 861 N N . LYS A 1 106 ? -2.315 8.545 11.658 1.00 95.12 106 LYS A N 1
ATOM 862 C CA . LYS A 1 106 ? -2.018 9.513 12.721 1.00 95.12 106 LYS A CA 1
ATOM 863 C C . LYS A 1 106 ? -1.359 10.779 12.162 1.00 95.12 106 LYS A C 1
ATOM 865 O O . LYS A 1 106 ? -0.311 10.726 11.519 1.00 95.12 106 LYS A O 1
ATOM 870 N N . GLY A 1 107 ? -1.962 11.935 12.447 1.00 91.38 107 GLY A N 1
ATOM 871 C CA . GLY A 1 107 ? -1.446 13.243 12.026 1.00 91.38 107 GLY A CA 1
ATOM 872 C C . GLY A 1 107 ? -1.543 13.513 10.520 1.00 91.38 107 GLY A C 1
ATOM 873 O O . GLY A 1 107 ? -0.928 14.458 10.036 1.00 91.38 107 GLY A O 1
ATOM 874 N N . LEU A 1 108 ? -2.283 12.694 9.766 1.00 92.44 108 LEU A N 1
ATOM 875 C CA . LEU A 1 108 ? -2.473 12.889 8.333 1.00 92.44 108 LEU A CA 1
ATOM 876 C C . LEU A 1 108 ? -3.451 14.048 8.078 1.00 92.44 108 LEU A C 1
ATOM 878 O O . LEU A 1 108 ? -4.601 14.003 8.515 1.00 92.44 108 LEU A O 1
ATOM 882 N N . SER A 1 109 ? -3.005 15.081 7.355 1.00 90.62 109 SER A N 1
ATOM 883 C CA . SER A 1 109 ? -3.889 16.177 6.938 1.00 90.62 109 SER A CA 1
ATOM 884 C C . SER A 1 109 ? -4.869 15.707 5.863 1.00 90.62 109 SER A C 1
ATOM 886 O O . SER A 1 109 ? -4.475 15.073 4.881 1.00 90.62 109 SER A O 1
ATOM 888 N N . THR A 1 110 ? -6.145 16.047 6.048 1.00 87.88 110 THR A N 1
ATOM 889 C CA . THR A 1 110 ? -7.230 15.715 5.111 1.00 87.88 110 THR A CA 1
ATOM 890 C C . THR A 1 110 ? -7.524 16.824 4.102 1.00 87.88 110 THR A C 1
ATOM 892 O O . THR A 1 110 ? -8.288 16.611 3.161 1.00 87.88 110 THR A O 1
ATOM 895 N N . GLU A 1 111 ? -6.901 17.990 4.265 1.00 90.38 111 GLU A N 1
ATOM 896 C CA . GLU A 1 111 ? -7.073 19.131 3.375 1.00 90.38 111 GLU A CA 1
ATOM 897 C C . GLU A 1 111 ? -6.519 18.828 1.975 1.00 90.38 111 GLU A C 1
ATOM 899 O O . GLU A 1 111 ? -5.430 18.267 1.818 1.00 90.38 111 GLU A O 1
ATOM 904 N N . GLY A 1 112 ? -7.296 19.168 0.943 1.00 89.38 112 GLY A N 1
ATOM 905 C CA . GLY A 1 112 ? -6.927 18.940 -0.456 1.00 89.38 112 GLY A CA 1
ATOM 906 C C . GLY A 1 112 ? -6.905 17.470 -0.896 1.00 89.38 112 GLY A C 1
ATOM 907 O O . GLY A 1 112 ? -6.507 17.188 -2.025 1.00 89.38 112 GLY A O 1
ATOM 908 N N . LEU A 1 113 ? -7.327 16.518 -0.052 1.00 90.88 113 LEU A N 1
ATOM 909 C CA . LEU A 1 113 ? -7.469 15.124 -0.472 1.00 90.88 113 LEU A CA 1
ATOM 910 C C . LEU A 1 113 ? -8.648 14.950 -1.431 1.00 90.88 113 LEU A C 1
ATOM 912 O O . LEU A 1 113 ? -9.733 15.489 -1.222 1.00 90.88 113 LEU A O 1
ATOM 916 N N . ALA A 1 114 ? -8.458 14.094 -2.434 1.00 92.88 114 ALA A N 1
ATOM 917 C CA . ALA A 1 114 ? -9.552 13.639 -3.280 1.00 92.88 114 ALA A CA 1
ATOM 918 C C . ALA A 1 114 ? -10.645 12.951 -2.440 1.00 92.88 114 ALA A C 1
ATOM 920 O O . ALA A 1 114 ? -10.346 12.159 -1.541 1.00 92.88 114 ALA A O 1
ATOM 921 N N . GLU A 1 115 ? -11.915 13.190 -2.777 1.00 94.12 115 GLU A N 1
ATOM 922 C CA . GLU A 1 115 ? -13.069 12.706 -2.005 1.00 94.12 115 GLU A CA 1
ATOM 923 C C . GLU A 1 115 ? -13.049 11.181 -1.793 1.00 94.12 115 GLU A C 1
ATOM 925 O O . GLU A 1 115 ? -13.350 10.692 -0.704 1.00 94.12 115 GLU A O 1
ATOM 930 N N . GLY A 1 116 ? -12.630 10.420 -2.810 1.00 94.62 116 GLY A N 1
ATOM 931 C CA . GLY A 1 116 ? -12.494 8.966 -2.711 1.00 94.62 116 GLY A CA 1
ATOM 932 C C . GLY A 1 116 ? -11.493 8.528 -1.637 1.00 94.62 116 GLY A C 1
ATOM 933 O O . GLY A 1 116 ? -11.789 7.625 -0.858 1.00 94.62 116 GLY A O 1
ATOM 934 N N . LEU A 1 117 ? -10.341 9.199 -1.535 1.00 94.69 117 LEU A N 1
ATOM 935 C CA . LEU A 1 117 ? -9.343 8.909 -0.498 1.00 94.69 117 LEU A CA 1
ATOM 936 C C . LEU A 1 117 ? -9.835 9.323 0.888 1.00 94.69 117 LEU A C 1
ATOM 938 O O . LEU A 1 117 ? -9.596 8.608 1.857 1.00 94.69 117 LEU A O 1
ATOM 942 N N . LEU A 1 118 ? -10.565 10.436 0.980 1.00 95.94 118 LEU A N 1
ATOM 943 C CA . LEU A 1 1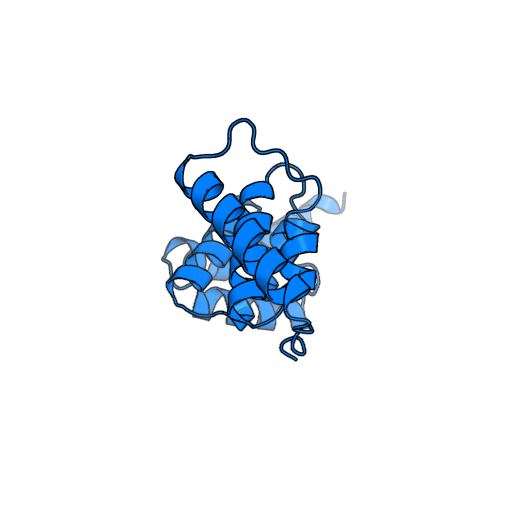18 ? -11.159 10.884 2.235 1.00 95.94 118 LEU A CA 1
ATOM 944 C C . LEU A 1 118 ? -12.187 9.876 2.770 1.00 95.94 118 LEU A C 1
ATOM 946 O O . LEU A 1 118 ? -12.194 9.582 3.965 1.00 95.94 118 LEU A O 1
ATOM 950 N N . LYS A 1 119 ? -13.027 9.311 1.891 1.00 96.75 119 LYS A N 1
ATOM 951 C CA . LYS A 1 119 ? -13.977 8.244 2.248 1.00 96.75 119 LYS A CA 1
ATOM 952 C C . LYS A 1 119 ? -13.254 7.003 2.771 1.00 96.75 119 LYS A C 1
ATOM 954 O O . LYS A 1 119 ? -13.642 6.485 3.816 1.00 96.75 119 LYS A O 1
ATOM 959 N N . VAL A 1 120 ? -12.186 6.572 2.095 1.00 96.56 120 VAL A N 1
ATOM 960 C CA . VAL A 1 120 ? -11.361 5.437 2.545 1.00 96.56 120 VAL A CA 1
ATOM 961 C C . VAL A 1 120 ? -10.746 5.723 3.914 1.00 96.56 120 VAL A C 1
ATOM 963 O O . VAL A 1 120 ? -10.923 4.927 4.829 1.00 96.56 120 VAL A O 1
ATOM 966 N N . ALA A 1 121 ? -10.096 6.875 4.094 1.00 96.81 121 ALA A N 1
ATOM 967 C CA . ALA A 1 121 ? -9.447 7.235 5.354 1.00 96.81 121 ALA A CA 1
ATOM 968 C C . ALA A 1 121 ? -10.427 7.248 6.538 1.00 96.81 121 ALA A C 1
ATOM 970 O O . ALA A 1 121 ? -10.117 6.718 7.602 1.00 96.81 121 ALA A O 1
ATOM 971 N N . ARG A 1 122 ? -11.626 7.815 6.348 1.00 97.00 122 ARG A N 1
ATOM 972 C CA . ARG A 1 122 ? -12.675 7.843 7.380 1.00 97.00 122 ARG A CA 1
ATOM 973 C C . ARG A 1 122 ? -13.157 6.444 7.741 1.00 97.00 122 ARG A C 1
ATOM 975 O O . ARG A 1 122 ? -13.276 6.147 8.925 1.00 97.00 122 ARG A O 1
ATOM 982 N N . LYS A 1 123 ? -13.402 5.601 6.734 1.00 97.81 123 LYS A N 1
ATOM 983 C CA . LYS A 1 123 ? -13.837 4.221 6.952 1.00 97.81 123 LYS A CA 1
ATOM 984 C C . LYS A 1 123 ? -12.781 3.419 7.713 1.00 97.81 123 LYS A C 1
ATOM 986 O O . LYS A 1 123 ? -13.092 2.852 8.749 1.00 97.81 123 LYS A O 1
ATOM 991 N N . VAL A 1 124 ? -11.527 3.458 7.263 1.00 97.81 124 VAL A N 1
ATOM 992 C CA . VAL A 1 124 ? -10.416 2.767 7.938 1.00 97.81 124 VAL A CA 1
ATOM 993 C C . VAL A 1 124 ? -10.255 3.255 9.377 1.00 97.81 124 VAL A C 1
ATOM 995 O O . VAL A 1 124 ? -10.088 2.443 10.279 1.00 97.81 124 VAL A O 1
ATOM 998 N N . LEU A 1 125 ? -10.345 4.568 9.616 1.00 97.31 125 LEU A N 1
ATOM 999 C CA . LEU A 1 125 ? -10.265 5.128 10.964 1.00 97.31 125 LEU A CA 1
ATOM 1000 C C . LEU A 1 125 ? -11.377 4.590 11.874 1.00 97.31 125 LEU A C 1
ATOM 1002 O O . LEU A 1 125 ? -11.095 4.217 13.010 1.00 97.31 125 LEU A O 1
ATOM 1006 N N . GLN A 1 126 ? -12.619 4.567 11.389 1.00 97.94 126 GLN A N 1
ATOM 1007 C CA . GLN A 1 126 ? -13.768 4.069 12.141 1.00 97.94 126 GLN A CA 1
ATOM 1008 C C . GLN A 1 126 ? -13.618 2.576 12.455 1.00 97.94 126 GLN A C 1
ATOM 1010 O O . GLN A 1 126 ? -13.651 2.193 13.625 1.00 97.94 126 GLN A O 1
ATOM 1015 N N . ASP A 1 127 ? -13.390 1.764 11.426 1.00 98.19 127 ASP A N 1
ATOM 1016 C CA . ASP A 1 127 ? -13.321 0.307 11.527 1.00 98.19 127 ASP A CA 1
ATOM 1017 C C . ASP A 1 127 ? -12.142 -0.126 12.425 1.00 98.19 127 ASP A C 1
ATOM 1019 O O . ASP A 1 127 ? -12.303 -0.945 13.328 1.00 98.19 127 ASP A O 1
ATOM 1023 N N . ALA A 1 128 ? -10.962 0.487 12.269 1.00 97.12 128 ALA A N 1
ATOM 1024 C CA . ALA A 1 128 ? -9.795 0.175 13.097 1.00 97.12 128 ALA A CA 1
ATOM 1025 C C . ALA A 1 128 ? -9.975 0.600 14.569 1.00 97.12 128 ALA A C 1
ATOM 1027 O O . ALA A 1 128 ? -9.509 -0.084 15.484 1.00 97.12 128 ALA A O 1
ATOM 1028 N N . GLN A 1 129 ? -10.662 1.720 14.830 1.00 97.25 129 GLN A N 1
ATOM 1029 C CA . GLN A 1 129 ? -11.007 2.125 16.198 1.00 97.25 129 GLN A CA 1
ATOM 1030 C C . GLN A 1 129 ? -11.995 1.155 16.846 1.00 97.25 129 GLN A C 1
ATOM 1032 O O . GLN A 1 129 ? -11.863 0.870 18.037 1.00 97.25 129 GLN A O 1
ATOM 1037 N N . GLU A 1 130 ? -12.971 0.662 16.088 1.00 97.50 130 GLU A N 1
ATOM 1038 C CA . GLU A 1 130 ? -13.931 -0.329 16.563 1.00 97.50 130 GLU A CA 1
ATOM 1039 C C . GLU A 1 130 ? -13.242 -1.651 16.912 1.00 97.50 130 GLU A C 1
ATOM 1041 O O . GLU A 1 130 ? -13.379 -2.114 18.045 1.00 97.50 130 GLU A O 1
ATOM 1046 N N . GLN A 1 131 ? -12.407 -2.186 16.018 1.00 96.50 131 GLN A N 1
ATOM 1047 C CA . GLN A 1 131 ? -11.632 -3.402 16.286 1.00 96.50 131 GLN A CA 1
ATOM 1048 C C . GLN A 1 131 ? -10.741 -3.255 17.528 1.00 96.50 131 GLN A C 1
ATOM 1050 O O . GLN A 1 131 ? -10.719 -4.125 18.401 1.00 96.50 131 GLN A O 1
ATOM 1055 N N . ARG A 1 132 ? -10.070 -2.106 17.684 1.00 94.12 132 ARG A N 1
ATOM 1056 C CA . ARG A 1 132 ? -9.266 -1.827 18.882 1.00 94.12 132 ARG A CA 1
ATOM 1057 C C . ARG A 1 132 ? -10.115 -1.790 20.158 1.00 94.12 132 ARG A C 1
ATOM 1059 O O . ARG A 1 132 ? -9.657 -2.254 21.199 1.00 94.12 132 ARG A O 1
ATOM 1066 N N . ARG A 1 133 ? -11.332 -1.234 20.111 1.00 95.06 133 ARG A N 1
ATOM 1067 C CA . ARG A 1 133 ? -12.262 -1.225 21.261 1.00 95.06 133 ARG A CA 1
ATOM 1068 C C . ARG A 1 133 ? -12.758 -2.624 21.613 1.00 95.06 133 ARG A C 1
ATOM 1070 O O . ARG A 1 133 ? -12.982 -2.894 22.786 1.00 95.06 133 ARG A O 1
ATOM 1077 N N . GLN A 1 134 ? -12.896 -3.494 20.618 1.00 95.00 134 GLN A N 1
ATOM 1078 C CA . GLN A 1 134 ? -13.237 -4.906 20.794 1.00 95.00 134 GLN A CA 1
ATOM 1079 C C . GLN A 1 134 ? -12.061 -5.743 21.330 1.00 95.00 134 GLN A C 1
ATOM 1081 O O . GLN A 1 134 ? -12.240 -6.921 21.621 1.00 95.00 134 GLN A O 1
ATOM 1086 N N . GLY A 1 135 ? -10.875 -5.147 21.493 1.00 93.62 135 GLY A N 1
ATOM 1087 C CA . GLY A 1 135 ? -9.691 -5.830 22.013 1.00 93.62 135 GLY A CA 1
ATOM 1088 C C . GLY A 1 135 ? -8.933 -6.647 20.969 1.00 93.62 135 GLY A C 1
ATOM 1089 O O . GLY A 1 135 ? -8.082 -7.443 21.348 1.00 93.62 135 GLY A O 1
ATOM 1090 N N . ILE A 1 136 ? -9.208 -6.449 19.676 1.00 93.06 136 ILE A N 1
ATOM 1091 C CA . ILE A 1 136 ? -8.467 -7.111 18.598 1.00 93.06 136 ILE A CA 1
ATOM 1092 C C . ILE A 1 136 ? -7.026 -6.591 18.601 1.00 93.06 136 ILE A C 1
ATOM 1094 O O . ILE A 1 136 ? -6.773 -5.378 18.600 1.00 93.06 136 ILE A O 1
ATOM 1098 N N . GLU A 1 137 ? -6.086 -7.527 18.656 1.00 92.44 137 GLU A N 1
ATOM 1099 C CA . GLU A 1 137 ? -4.657 -7.258 18.545 1.00 92.44 137 GLU A CA 1
ATOM 1100 C C . GLU A 1 137 ? -4.211 -7.348 17.088 1.00 92.44 137 GLU A C 1
ATOM 1102 O O . GLU A 1 137 ? -4.900 -7.940 16.259 1.00 92.44 137 GLU A O 1
ATOM 1107 N N . ASP A 1 138 ? -3.079 -6.720 16.779 1.00 94.25 138 ASP A N 1
ATOM 1108 C CA . ASP A 1 138 ? -2.534 -6.770 15.427 1.00 94.25 138 ASP A CA 1
ATOM 1109 C C . ASP A 1 138 ? -2.065 -8.192 15.119 1.00 94.25 138 ASP A C 1
ATOM 1111 O O . ASP A 1 138 ? -1.341 -8.790 15.914 1.00 94.25 138 ASP A O 1
ATOM 1115 N N . ALA A 1 139 ? -2.473 -8.716 13.963 1.00 91.38 139 ALA A N 1
ATOM 1116 C CA . ALA A 1 139 ? -1.883 -9.925 13.405 1.00 91.38 139 ALA A CA 1
ATOM 1117 C C . ALA A 1 139 ? -0.381 -9.729 13.122 1.00 91.38 139 ALA A C 1
ATOM 1119 O O . ALA A 1 139 ? 0.087 -8.601 12.932 1.00 91.38 139 ALA A O 1
ATOM 1120 N N . GLU A 1 140 ? 0.361 -10.834 13.062 1.00 86.12 140 GLU A N 1
ATOM 1121 C CA . GLU A 1 140 ? 1.771 -10.803 12.666 1.00 86.12 140 GLU A CA 1
ATOM 1122 C C . GLU A 1 140 ? 1.927 -10.205 11.252 1.00 86.12 140 GLU A C 1
ATOM 1124 O O . GLU A 1 140 ? 1.058 -10.413 10.393 1.00 86.12 140 GLU A O 1
ATOM 1129 N N . PRO A 1 141 ? 2.993 -9.423 10.995 1.00 77.94 141 PRO A N 1
ATOM 1130 C CA . PRO A 1 141 ? 3.339 -8.990 9.646 1.00 77.94 141 PRO A CA 1
ATOM 1131 C C . PRO A 1 141 ? 3.599 -10.185 8.721 1.00 77.94 141 PRO A C 1
ATOM 1133 O O . PRO A 1 141 ? 3.899 -11.283 9.181 1.00 77.94 141 PRO A O 1
ATOM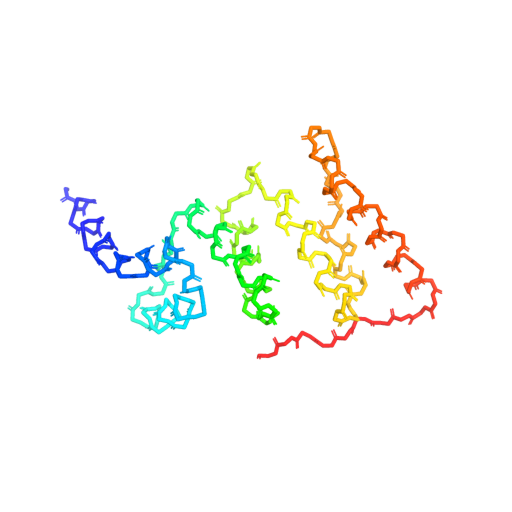 1136 N N . PHE A 1 142 ? 3.519 -9.958 7.411 1.00 67.50 142 PHE A N 1
ATOM 1137 C CA . PHE A 1 142 ? 4.026 -10.937 6.451 1.00 67.50 142 PHE A CA 1
ATOM 1138 C C . PHE A 1 142 ? 5.559 -10.972 6.542 1.00 67.50 142 PHE A C 1
ATOM 1140 O O . PHE A 1 142 ? 6.190 -9.913 6.475 1.00 67.50 142 PHE A O 1
ATOM 1147 N N . ASP A 1 143 ? 6.113 -12.171 6.741 1.00 53.28 143 ASP A N 1
ATOM 1148 C CA . ASP A 1 143 ? 7.555 -12.464 6.694 1.00 53.28 143 ASP A CA 1
ATOM 1149 C C . ASP A 1 143 ? 8.091 -12.488 5.252 1.00 53.28 143 ASP A C 1
ATOM 1151 O O . ASP A 1 143 ? 7.384 -13.020 4.360 1.00 53.28 143 ASP A O 1
#

Solvent-accessible surface area (backbone atoms only — not comparable to full-atom values): 7973 Å² total; per-residue (Å²): 141,67,75,68,64,58,54,56,50,51,53,60,68,44,42,66,40,49,53,28,37,76,72,63,44,26,68,62,24,50,55,52,48,55,57,51,25,76,84,36,72,85,68,72,75,55,71,71,53,44,50,49,31,25,55,41,22,58,72,69,69,37,55,73,61,19,49,55,39,27,50,53,42,40,76,73,40,70,91,76,22,67,67,39,31,42,51,44,17,44,50,32,39,75,60,44,14,27,64,63,16,49,58,46,51,59,90,61,81,70,78,92,53,55,69,72,59,49,53,50,43,53,49,43,52,52,53,27,52,50,42,49,74,73,64,58,64,60,49,82,77,90,130